Protein AF-Q4PNR1-F1 (afdb_monomer)

Secondary structure (DSSP, 8-state):
------HHHHHHHHHHHHHHHHHHHHHHHHS-SS-----TT---TT-TTS--S----SHHHHHHHHHHHHHHHHHS--TT-HHHHHHHHHHHHHHHHHHHHTT--PPP---HHHHHHHHHHHTT-SS-HHHHHHH-

Mean predicted aligned error: 9.53 Å

Nearest PDB structures (foldseek):
  8avf-assembly1_C  TM=8.731E-01  e=4.144E-06  Homo sapiens
  8avf-assembly1_E  TM=8.731E-01  e=4.144E-06  Homo sapiens
  8avo-assembly1_A  TM=8.826E-01  e=7.778E-06  Homo sapiens
  8dh9-assembly1_D  TM=7.734E-01  e=2.723E-06  Mus musculus
  8x81-assembly1_E  TM=8.753E-01  e=2.108E-05  Homo sapiens

Sequence (136 aa):
IPTFHCRPIMVDQLRMDAKNLTRTIMARLQEHPSQFLLPMNLKVSGLDFIPGEQSLESLDSVDETLEIFHAILSSLHMDNMEQILSDIENLRRLLHALSSLLGCNAQKSVHPDTLGNLTEEYAKSPFTTEKVALDR

Organism: Ambystoma tigrinum (NCBI:txid8305)

Solvent-accessible surface area (backbone atoms only — not comparable to full-atom values): 8540 Å² total; per-residue (Å²): 134,88,81,80,83,59,62,68,63,54,53,56,48,49,54,49,50,42,54,51,50,52,52,51,46,53,50,52,62,70,68,32,87,74,73,73,85,68,68,97,80,67,86,65,83,69,50,81,86,53,72,64,98,62,90,69,88,44,73,57,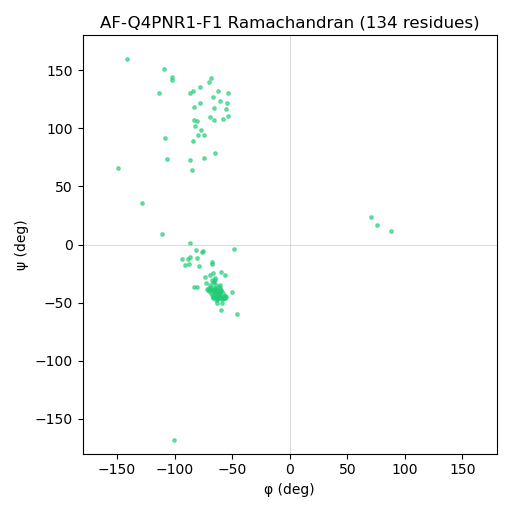57,46,42,51,49,52,49,52,50,45,55,52,61,71,70,47,97,57,88,83,46,65,63,53,47,52,50,52,54,51,43,43,53,42,50,53,53,50,31,52,76,72,71,43,82,67,71,74,85,82,57,72,71,65,62,68,49,47,67,63,47,58,78,71,33,96,60,64,61,66,57,53,65,75,72,87

pLDDT: mean 76.48, std 14.63, range [43.16, 96.88]

Radius of gyration: 17.01 Å; Cα contacts (8 Å, |Δi|>4): 88; chains: 1; bounding box: 35×32×58 Å

InterPro domains:
  IPR000065 Leptin [PF02024] (12-136)
  IPR000065 Leptin [PIRSF001837] (6-136)
  IPR000065 Leptin [PR00495] (16-34)
  IPR000065 Leptin [PR00495] (43-63)
  IPR000065 Leptin [PR00495] (66-84)
  IPR000065 Leptin [PR00495] (87-107)
  IPR000065 Leptin [PR00495] (116-136)
  IPR000065 Leptin [PTHR11724] (4-136)
  IPR009079 Four-helical cytokine-like, core [G3DSA:1.20.1250.10] (9-136)
  IPR009079 Four-helical cytokine-like, core [SSF47266] (12-136)

Structure (mmCIF, N/CA/C/O backbone):
data_AF-Q4PNR1-F1
#
_entry.id   AF-Q4PNR1-F1
#
loop_
_atom_site.group_PDB
_atom_site.id
_atom_site.type_symbol
_atom_site.label_atom_id
_atom_site.label_alt_id
_atom_site.label_comp_id
_atom_site.label_asym_id
_atom_site.label_entity_id
_atom_site.label_seq_id
_atom_site.pdbx_PDB_ins_code
_atom_site.Cartn_x
_atom_site.Cartn_y
_atom_site.Cartn_z
_atom_site.occupancy
_atom_site.B_iso_or_equiv
_atom_site.auth_seq_id
_atom_site.auth_comp_id
_atom_site.auth_asym_id
_atom_site.auth_atom_id
_atom_site.pdbx_PDB_model_num
ATOM 1 N N . ILE A 1 1 ? 18.811 -3.775 -36.343 1.00 43.16 1 ILE A N 1
ATOM 2 C CA . ILE A 1 1 ? 17.683 -3.393 -35.459 1.00 43.16 1 ILE A CA 1
ATOM 3 C C . ILE A 1 1 ? 18.301 -2.830 -34.183 1.00 43.16 1 ILE A C 1
ATOM 5 O O . ILE A 1 1 ? 19.022 -3.587 -33.543 1.00 43.16 1 ILE A O 1
ATOM 9 N N . PRO A 1 2 ? 18.145 -1.539 -33.839 1.00 48.78 2 PRO A N 1
ATOM 10 C CA . PRO A 1 2 ? 18.716 -1.008 -32.609 1.00 48.78 2 PRO A CA 1
ATOM 11 C C . PRO A 1 2 ? 17.782 -1.317 -31.436 1.00 48.78 2 PRO A C 1
ATOM 13 O O . PRO A 1 2 ? 16.638 -0.871 -31.401 1.00 48.78 2 PRO A O 1
ATOM 16 N N . THR A 1 3 ? 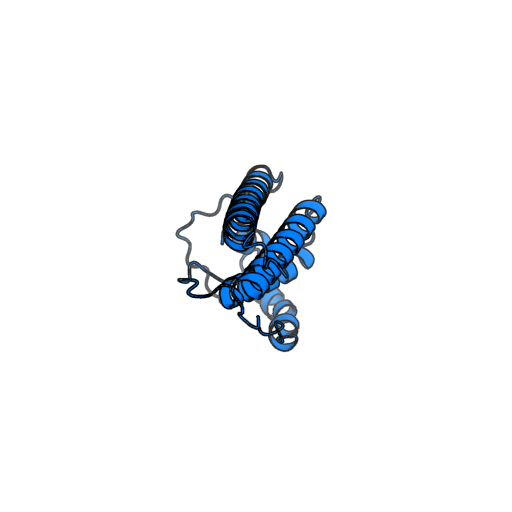18.270 -2.088 -30.470 1.00 52.59 3 THR A N 1
ATOM 17 C CA . THR A 1 3 ? 17.620 -2.291 -29.173 1.00 52.59 3 THR A CA 1
ATOM 18 C C . THR A 1 3 ? 17.869 -1.060 -28.304 1.00 52.59 3 THR A C 1
ATOM 20 O O . THR A 1 3 ? 18.942 -0.925 -27.716 1.00 52.59 3 THR A O 1
ATOM 23 N N . PHE A 1 4 ? 16.908 -0.140 -28.226 1.00 49.22 4 PHE A N 1
ATOM 24 C CA . PHE A 1 4 ? 16.978 0.993 -27.300 1.00 49.22 4 PHE A CA 1
ATOM 25 C C . PHE A 1 4 ? 16.920 0.492 -25.850 1.00 49.22 4 PHE A C 1
ATOM 27 O O . PHE A 1 4 ? 15.947 -0.126 -25.421 1.00 49.22 4 PHE A O 1
ATOM 34 N N . HIS A 1 5 ? 17.986 0.739 -25.091 1.00 55.03 5 HIS A N 1
ATOM 35 C CA . HIS A 1 5 ? 18.097 0.379 -23.679 1.00 55.03 5 HIS A CA 1
ATOM 36 C C . HIS A 1 5 ? 17.505 1.504 -22.808 1.00 55.03 5 HIS A C 1
ATOM 38 O O . HIS A 1 5 ? 18.234 2.246 -22.162 1.00 55.03 5 HIS A O 1
ATOM 44 N N . CYS A 1 6 ? 16.175 1.650 -22.786 1.00 57.31 6 CYS A N 1
ATOM 45 C CA . CYS A 1 6 ? 15.480 2.616 -21.911 1.00 57.31 6 CYS A CA 1
ATOM 46 C C . CYS A 1 6 ? 15.159 2.070 -20.505 1.00 57.31 6 CYS A C 1
ATOM 48 O O . CYS A 1 6 ? 14.567 2.772 -19.689 1.00 57.31 6 CYS A O 1
ATOM 50 N N . ARG A 1 7 ? 15.547 0.824 -20.199 1.00 61.12 7 ARG A N 1
ATOM 51 C CA . ARG A 1 7 ? 15.191 0.149 -18.939 1.00 61.12 7 ARG A CA 1
ATOM 52 C C . ARG A 1 7 ? 15.634 0.876 -17.656 1.00 61.12 7 ARG A C 1
ATOM 54 O O . ARG A 1 7 ? 14.814 0.924 -16.745 1.00 61.12 7 ARG A O 1
ATOM 61 N N . PRO A 1 8 ? 16.847 1.461 -17.550 1.00 62.09 8 PRO A N 1
ATOM 62 C CA . PRO A 1 8 ? 17.288 2.081 -16.295 1.00 62.09 8 PRO A CA 1
ATOM 63 C C . PRO A 1 8 ? 16.406 3.267 -15.882 1.00 62.09 8 PRO A C 1
ATOM 65 O O . PRO A 1 8 ? 15.969 3.348 -14.740 1.00 62.09 8 PRO A O 1
ATOM 68 N N . ILE A 1 9 ? 16.056 4.123 -16.849 1.00 72.31 9 ILE A N 1
ATOM 69 C CA . ILE A 1 9 ? 15.249 5.329 -16.620 1.00 72.31 9 ILE A CA 1
ATOM 70 C C . ILE A 1 9 ? 13.831 4.959 -16.159 1.00 72.31 9 ILE A C 1
ATOM 72 O O . ILE A 1 9 ? 13.300 5.579 -15.243 1.00 72.31 9 ILE A O 1
ATOM 76 N N . MET A 1 10 ? 13.225 3.924 -16.752 1.00 83.50 10 MET A N 1
ATOM 77 C CA . MET A 1 10 ? 11.880 3.478 -16.362 1.00 83.50 10 MET A CA 1
ATOM 78 C C . MET A 1 10 ? 11.845 2.857 -14.959 1.00 83.50 10 MET A C 1
ATOM 80 O O . MET A 1 10 ? 10.897 3.090 -14.215 1.00 83.50 10 MET A O 1
ATOM 84 N N . VAL A 1 11 ? 12.876 2.093 -14.581 1.00 86.69 11 VAL A N 1
ATOM 85 C CA . VAL A 1 11 ? 12.977 1.487 -13.241 1.00 86.69 11 VAL A CA 1
ATOM 86 C C . VAL A 1 11 ? 13.129 2.560 -12.165 1.00 86.69 11 VAL A C 1
ATOM 88 O O . VAL A 1 11 ? 12.447 2.502 -11.142 1.00 86.69 11 VAL A O 1
ATOM 91 N N . ASP A 1 12 ? 13.985 3.558 -12.393 1.00 89.69 12 ASP A N 1
ATOM 92 C CA . ASP A 1 12 ? 14.184 4.640 -11.427 1.00 89.69 12 ASP A CA 1
ATOM 93 C C . ASP A 1 12 ? 12.940 5.524 -11.281 1.00 89.69 12 ASP A C 1
ATOM 95 O O . ASP A 1 12 ? 12.600 5.912 -10.160 1.00 89.69 12 ASP A O 1
ATOM 99 N N . GLN A 1 13 ? 12.218 5.773 -12.379 1.00 91.81 13 GLN A N 1
A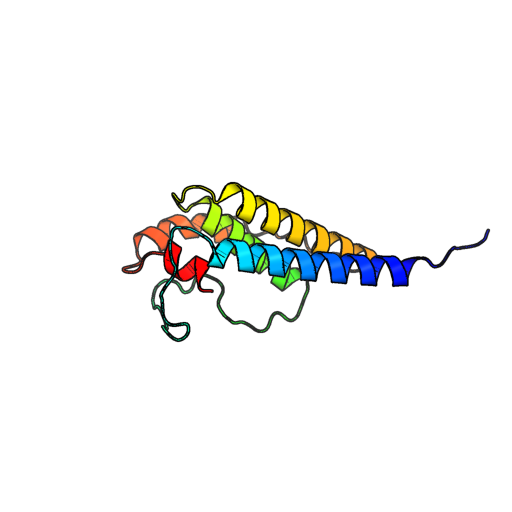TOM 100 C CA . GLN A 1 13 ? 10.953 6.503 -12.346 1.00 91.81 13 GLN A CA 1
ATOM 101 C C . GLN A 1 13 ? 9.893 5.759 -11.527 1.00 91.81 13 GLN A C 1
ATOM 103 O O . GLN A 1 13 ? 9.343 6.332 -10.593 1.00 91.81 13 GLN A O 1
ATOM 108 N N . LEU A 1 14 ? 9.665 4.468 -11.793 1.00 91.44 14 LEU A N 1
ATOM 109 C CA . LEU A 1 14 ? 8.687 3.678 -11.034 1.00 91.44 14 LEU A CA 1
ATOM 110 C C . LEU A 1 14 ? 9.044 3.581 -9.549 1.00 91.44 14 LEU A C 1
ATOM 112 O O . LEU A 1 14 ? 8.165 3.633 -8.693 1.00 91.44 14 LEU A O 1
ATOM 116 N N . ARG A 1 15 ? 10.339 3.494 -9.223 1.00 91.31 15 ARG A N 1
ATOM 117 C CA . ARG A 1 15 ? 10.808 3.544 -7.833 1.00 91.31 15 ARG A CA 1
ATOM 118 C C . ARG A 1 15 ? 10.501 4.897 -7.185 1.00 91.31 15 ARG A C 1
ATOM 120 O O . ARG A 1 15 ? 10.159 4.936 -6.004 1.00 91.31 15 ARG A O 1
ATOM 127 N N . MET A 1 16 ? 10.661 5.999 -7.917 1.00 94.62 16 MET A N 1
ATOM 128 C CA . MET A 1 16 ? 10.321 7.336 -7.426 1.00 94.62 16 MET A CA 1
ATOM 129 C C . MET A 1 16 ? 8.814 7.482 -7.212 1.00 94.62 16 MET A C 1
ATOM 131 O O . MET A 1 16 ? 8.396 7.955 -6.157 1.00 94.62 16 MET A O 1
ATOM 135 N N . ASP A 1 17 ? 8.013 7.022 -8.170 1.00 94.75 17 ASP A N 1
ATOM 136 C CA . ASP A 1 17 ? 6.554 7.079 -8.108 1.00 94.75 17 ASP A CA 1
ATOM 137 C C . ASP A 1 17 ? 6.022 6.258 -6.932 1.00 94.75 17 ASP A C 1
ATOM 139 O O . ASP A 1 17 ? 5.221 6.767 -6.151 1.00 94.75 17 ASP A O 1
ATOM 143 N N . ALA A 1 18 ? 6.550 5.045 -6.720 1.00 94.44 18 ALA A N 1
ATOM 144 C CA . ALA A 1 18 ? 6.206 4.221 -5.564 1.00 94.44 18 ALA A CA 1
ATOM 145 C C . ALA A 1 18 ? 6.534 4.941 -4.247 1.00 94.44 18 ALA A C 1
ATOM 147 O O . ALA A 1 18 ? 5.679 5.045 -3.373 1.00 94.44 18 ALA A O 1
ATOM 148 N N . LYS A 1 19 ? 7.735 5.529 -4.125 1.00 95.31 19 LYS A N 1
ATOM 149 C CA . LYS A 1 19 ? 8.126 6.308 -2.936 1.00 95.31 19 LYS A CA 1
ATOM 150 C C . LYS A 1 19 ? 7.219 7.513 -2.698 1.00 95.31 19 LYS A C 1
ATOM 152 O O . LYS A 1 19 ? 6.913 7.829 -1.551 1.00 95.31 19 LYS A O 1
ATOM 157 N N . ASN A 1 20 ? 6.841 8.226 -3.755 1.00 96.88 20 ASN A N 1
ATOM 158 C CA . ASN A 1 20 ? 5.965 9.387 -3.646 1.00 96.88 20 ASN A CA 1
ATOM 159 C C . ASN A 1 20 ? 4.562 8.969 -3.215 1.00 96.88 20 ASN A C 1
ATOM 161 O O . ASN A 1 20 ? 4.019 9.569 -2.292 1.00 96.88 20 ASN A O 1
ATOM 165 N N . LEU A 1 21 ? 4.030 7.897 -3.800 1.00 96.69 21 LEU A N 1
ATOM 166 C CA . LEU A 1 21 ? 2.726 7.363 -3.441 1.00 96.69 21 LEU A CA 1
ATOM 167 C C . LEU A 1 21 ? 2.695 6.855 -1.995 1.00 96.69 21 LEU A C 1
ATOM 169 O O . LEU A 1 21 ? 1.765 7.187 -1.269 1.00 96.69 21 LEU A O 1
ATOM 173 N N . THR A 1 22 ? 3.739 6.163 -1.523 1.00 93.75 22 THR A N 1
ATOM 174 C CA . THR A 1 22 ? 3.857 5.785 -0.104 1.00 93.75 22 THR A CA 1
ATOM 175 C C . THR A 1 22 ? 3.786 7.006 0.815 1.00 93.75 22 THR A C 1
ATOM 177 O O . THR A 1 22 ? 3.056 6.985 1.802 1.00 93.75 22 THR A O 1
ATOM 180 N N . ARG A 1 23 ? 4.483 8.105 0.485 1.00 94.50 23 ARG A N 1
ATOM 181 C CA . ARG A 1 23 ? 4.400 9.347 1.277 1.00 94.50 23 ARG A CA 1
ATOM 182 C C . ARG A 1 23 ? 3.003 9.958 1.253 1.00 94.50 23 ARG A C 1
ATOM 184 O O . ARG A 1 23 ? 2.557 10.458 2.279 1.00 94.50 23 ARG A O 1
ATOM 191 N N . THR A 1 24 ? 2.321 9.920 0.110 1.00 94.56 24 THR A N 1
ATOM 192 C CA . THR A 1 24 ? 0.936 10.390 -0.007 1.00 94.56 24 THR A CA 1
ATOM 193 C C . THR A 1 24 ? -0.007 9.567 0.865 1.00 94.56 24 THR A C 1
ATOM 195 O O . THR A 1 24 ? -0.801 10.155 1.592 1.00 94.56 24 THR A O 1
ATOM 198 N N . ILE A 1 25 ? 0.115 8.236 0.854 1.00 91.69 25 ILE A N 1
ATOM 199 C CA . ILE A 1 25 ? -0.672 7.345 1.721 1.00 91.69 25 ILE A CA 1
ATOM 200 C C . ILE A 1 25 ? -0.419 7.694 3.191 1.00 91.69 25 ILE A C 1
ATOM 202 O O . ILE A 1 25 ? -1.372 7.951 3.921 1.00 91.69 25 ILE A O 1
ATOM 206 N N . MET A 1 26 ? 0.848 7.792 3.611 1.00 88.56 26 MET A N 1
ATOM 207 C CA . MET A 1 26 ? 1.197 8.169 4.986 1.00 88.56 26 MET A CA 1
ATOM 208 C C . MET A 1 26 ? 0.599 9.521 5.391 1.00 88.56 26 MET A C 1
ATOM 210 O O . MET A 1 26 ? 0.019 9.631 6.466 1.00 88.56 26 MET A O 1
ATOM 214 N N . ALA A 1 27 ? 0.706 10.538 4.532 1.00 90.25 27 ALA A N 1
ATOM 215 C CA . ALA A 1 27 ? 0.146 11.857 4.811 1.00 90.25 27 ALA A CA 1
ATOM 216 C C . ALA A 1 27 ? -1.381 11.797 4.977 1.00 90.25 27 ALA A C 1
ATOM 218 O O . ALA A 1 27 ? -1.908 12.342 5.940 1.00 90.25 27 ALA A O 1
ATOM 219 N N . ARG A 1 28 ? -2.092 11.070 4.104 1.00 88.56 28 ARG A N 1
ATOM 220 C CA . ARG A 1 28 ? -3.551 10.902 4.221 1.00 88.56 28 ARG A CA 1
ATOM 221 C C . ARG A 1 28 ? -3.961 10.151 5.483 1.00 88.56 28 ARG A C 1
ATOM 223 O O . ARG A 1 28 ? -4.965 10.512 6.081 1.00 88.56 28 ARG A O 1
ATOM 230 N N . LEU A 1 29 ? -3.201 9.133 5.886 1.00 85.56 29 LEU A N 1
ATOM 231 C CA . LEU A 1 29 ? -3.439 8.396 7.130 1.00 85.56 29 LEU A CA 1
ATOM 232 C C . LEU A 1 29 ? -3.263 9.301 8.357 1.00 85.56 29 LEU A C 1
ATOM 234 O O . LEU A 1 29 ? -4.079 9.263 9.273 1.00 85.56 29 LEU A O 1
ATOM 238 N N . GLN A 1 30 ? -2.238 10.155 8.351 1.00 83.88 30 GLN A N 1
ATOM 239 C CA . GLN A 1 30 ? -1.968 11.117 9.425 1.00 83.88 30 GLN A CA 1
ATOM 240 C C . GLN A 1 30 ? -2.998 12.252 9.489 1.00 83.88 30 GLN A C 1
ATOM 242 O O . GLN A 1 30 ? -3.353 12.706 10.575 1.00 83.88 30 GLN A O 1
ATOM 247 N N . GLU A 1 31 ? -3.468 12.719 8.334 1.00 84.50 31 GLU A N 1
ATOM 248 C CA . GLU A 1 31 ? -4.492 13.762 8.210 1.00 84.50 31 GLU A CA 1
ATOM 249 C C . GLU A 1 31 ? -5.919 13.214 8.371 1.00 84.50 31 GLU A C 1
ATOM 251 O O . GLU A 1 31 ? -6.877 13.992 8.390 1.00 84.50 31 GLU A O 1
ATOM 256 N N . HIS A 1 32 ? -6.081 11.891 8.494 1.00 81.31 32 HIS A N 1
ATOM 257 C CA . HIS A 1 32 ? -7.391 11.267 8.592 1.00 81.31 32 HIS A CA 1
ATOM 258 C C . HIS A 1 32 ? -8.123 11.752 9.858 1.00 81.31 32 HIS A C 1
ATOM 260 O O . HIS A 1 32 ? -7.550 11.740 10.953 1.00 81.31 32 HIS A O 1
ATOM 266 N N . PRO A 1 33 ? -9.403 12.164 9.754 1.00 68.19 33 PRO A N 1
ATOM 267 C CA . PRO A 1 33 ? -10.154 12.750 10.869 1.00 68.19 33 PRO A CA 1
ATOM 268 C C . PRO A 1 33 ? -10.289 11.815 12.083 1.00 68.19 33 PRO A C 1
ATOM 270 O O . PRO A 1 33 ? -10.437 12.281 13.216 1.00 68.19 33 PRO A O 1
ATOM 273 N N . SER A 1 34 ? -10.178 10.504 11.871 1.00 65.56 34 SER A N 1
ATOM 274 C CA . SER A 1 34 ? -10.031 9.494 12.922 1.00 65.56 34 SER A CA 1
ATOM 275 C C . SER A 1 34 ? -8.607 9.530 13.500 1.00 65.56 34 SER A C 1
ATOM 277 O O . SER A 1 34 ? -7.796 8.674 13.186 1.00 65.56 34 SER A O 1
ATOM 279 N N . GLN A 1 35 ? -8.256 10.525 14.320 1.00 56.75 35 GLN A N 1
ATOM 280 C CA . GLN A 1 35 ? -6.897 10.643 14.877 1.00 56.75 35 GLN A CA 1
ATOM 281 C C . GLN A 1 35 ? -6.439 9.345 15.587 1.00 56.75 35 GLN A C 1
ATOM 283 O O . GLN A 1 35 ? -6.943 8.988 16.660 1.00 56.75 35 GLN A O 1
ATOM 288 N N . PHE A 1 36 ? -5.461 8.647 14.999 1.00 61.81 36 PHE A N 1
ATOM 289 C CA . PHE A 1 36 ? -4.857 7.420 15.530 1.00 61.81 36 PHE A CA 1
ATOM 290 C C . PHE A 1 36 ? -3.754 7.769 16.524 1.00 61.81 36 PHE A C 1
ATOM 292 O O . PHE A 1 36 ? -2.593 7.943 16.175 1.00 61.81 36 PHE A O 1
ATOM 299 N N . LEU A 1 37 ? -4.126 7.913 17.792 1.00 51.25 37 LEU A N 1
ATOM 300 C CA . LEU A 1 37 ? -3.172 8.058 18.889 1.00 51.25 37 LEU A CA 1
ATOM 301 C C . LEU A 1 37 ? -3.139 6.758 19.692 1.00 51.25 37 LEU A C 1
ATOM 3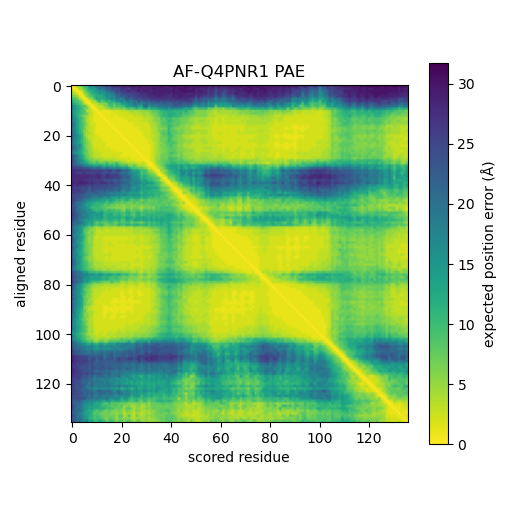03 O O . LEU A 1 37 ? -3.680 6.683 20.796 1.00 51.25 37 LEU A O 1
ATOM 307 N N . LEU A 1 38 ? -2.529 5.716 19.129 1.00 50.69 38 LEU A N 1
ATOM 308 C CA . LEU A 1 38 ? -1.955 4.646 19.937 1.00 50.69 38 LEU A CA 1
ATOM 309 C C . LEU A 1 38 ? -0.438 4.866 19.992 1.00 50.69 38 LEU A C 1
ATOM 311 O O . LEU A 1 38 ? 0.156 5.342 19.031 1.00 50.69 38 LEU A O 1
ATOM 315 N N . PRO A 1 39 ? 0.215 4.615 21.134 1.00 52.06 39 PRO A N 1
ATOM 316 C CA . PRO A 1 39 ? 1.665 4.654 21.171 1.00 52.06 39 PRO A CA 1
ATOM 317 C C . PRO A 1 39 ? 2.214 3.503 20.313 1.00 52.06 39 PRO A C 1
ATOM 319 O O . PRO A 1 39 ? 1.895 2.353 20.609 1.00 52.06 39 PRO A O 1
ATOM 322 N N . MET A 1 40 ? 3.107 3.813 19.359 1.00 50.56 40 MET A N 1
ATOM 323 C CA . MET A 1 40 ? 3.833 2.889 18.447 1.00 50.56 40 MET A CA 1
ATOM 324 C C . MET A 1 40 ? 4.510 1.668 19.117 1.00 50.56 40 MET A C 1
ATOM 326 O O . MET A 1 40 ? 5.087 0.821 18.451 1.00 50.56 40 MET A O 1
ATOM 330 N N . ASN A 1 41 ? 4.479 1.559 20.449 1.00 51.66 41 ASN A N 1
ATOM 331 C CA . ASN A 1 41 ? 5.103 0.487 21.227 1.00 51.66 41 ASN A CA 1
ATOM 332 C C . ASN A 1 41 ? 4.084 -0.455 21.898 1.00 51.66 41 ASN A C 1
ATOM 334 O O . ASN A 1 41 ? 4.459 -1.257 22.758 1.00 51.66 41 ASN A O 1
ATOM 338 N N . LEU A 1 42 ? 2.787 -0.344 21.585 1.00 52.59 42 LEU A N 1
ATOM 339 C CA . LEU A 1 42 ? 1.769 -1.185 22.208 1.00 52.59 42 LEU A CA 1
ATOM 340 C C . LEU A 1 42 ? 1.726 -2.560 21.528 1.00 52.59 42 LEU A C 1
ATOM 342 O O . LEU A 1 42 ? 1.207 -2.729 20.427 1.00 52.59 42 LEU A O 1
ATOM 346 N N . LYS A 1 43 ? 2.245 -3.581 22.212 1.00 58.44 43 LYS A N 1
ATOM 347 C CA . LYS A 1 43 ? 2.102 -4.969 21.766 1.00 58.44 43 LYS A CA 1
ATOM 348 C C . LYS A 1 43 ? 0.667 -5.429 22.040 1.00 58.44 43 LYS A C 1
ATOM 350 O O . LYS A 1 43 ? 0.335 -5.820 23.157 1.00 58.44 43 LYS A O 1
ATOM 355 N N . VAL A 1 44 ? -0.197 -5.308 21.035 1.00 61.91 44 VAL A N 1
ATOM 356 C CA . VAL A 1 44 ? -1.607 -5.706 21.126 1.00 61.91 44 VAL A CA 1
ATOM 357 C C . VAL A 1 44 ? -1.744 -7.206 20.869 1.00 61.91 44 VAL A C 1
ATOM 359 O O . VAL A 1 44 ? -1.606 -7.653 19.732 1.00 61.91 44 VAL A O 1
ATOM 362 N N . SER A 1 45 ? -2.014 -7.975 21.925 1.00 60.66 45 SER A N 1
ATOM 363 C CA . SER A 1 45 ? -2.346 -9.402 21.825 1.00 60.66 45 SER A CA 1
ATOM 364 C C . SER A 1 45 ? -3.734 -9.598 21.202 1.00 60.66 45 SER A C 1
ATOM 366 O O . SER A 1 45 ? -4.664 -8.870 21.553 1.00 60.66 45 SER A O 1
ATOM 368 N N . GLY A 1 46 ? -3.897 -10.593 20.320 1.00 65.06 46 GLY A N 1
ATOM 369 C CA . GLY A 1 46 ? -5.185 -10.893 19.674 1.00 65.06 46 GLY A CA 1
ATOM 370 C C . GLY A 1 46 ? -5.449 -10.116 18.379 1.00 65.06 46 GLY A C 1
ATOM 371 O O . GLY A 1 46 ? -6.570 -10.118 17.883 1.00 65.06 46 GLY A O 1
ATOM 372 N N . LEU A 1 47 ? -4.429 -9.440 17.840 1.00 72.88 47 LEU A N 1
ATOM 373 C CA . LEU A 1 47 ? -4.408 -8.861 16.487 1.00 72.88 47 LEU A CA 1
ATOM 374 C C . LEU A 1 47 ? -3.142 -9.312 15.738 1.00 72.88 47 LEU A C 1
ATOM 376 O O . LEU A 1 47 ? -2.522 -8.550 14.994 1.00 72.88 47 LEU A O 1
ATOM 380 N N . ASP A 1 48 ? -2.721 -10.554 15.978 1.00 73.88 48 ASP A N 1
ATOM 381 C CA . ASP A 1 48 ? -1.509 -11.149 15.400 1.00 73.88 48 ASP A CA 1
ATOM 382 C C . ASP A 1 48 ? -1.622 -11.364 13.879 1.00 73.88 48 ASP A C 1
ATOM 384 O O . ASP A 1 48 ? -0.617 -11.541 13.199 1.00 73.88 48 ASP A O 1
ATOM 388 N N . PHE A 1 49 ? -2.842 -11.291 13.337 1.00 73.50 49 PHE A N 1
ATOM 389 C CA . PHE A 1 49 ? -3.116 -11.343 11.902 1.00 73.50 49 PHE A CA 1
ATOM 390 C C . PHE A 1 49 ? -2.841 -10.014 11.173 1.00 73.50 49 PHE A C 1
ATOM 392 O O . PHE A 1 49 ? -2.731 -10.019 9.949 1.00 73.50 49 PHE A O 1
ATOM 399 N N . ILE A 1 50 ? -2.767 -8.874 11.881 1.00 74.94 50 ILE A N 1
ATOM 400 C CA . ILE A 1 50 ? -2.413 -7.587 11.262 1.00 74.94 50 ILE A CA 1
ATOM 401 C C . ILE A 1 50 ? -0.892 -7.587 11.060 1.00 74.94 50 ILE A C 1
ATOM 403 O O . ILE A 1 50 ? -0.177 -7.709 12.060 1.00 74.94 50 ILE A O 1
ATOM 407 N N . PRO A 1 51 ? -0.373 -7.432 9.830 1.00 77.00 51 PRO A N 1
ATOM 408 C CA . PRO A 1 51 ? 1.067 -7.385 9.594 1.00 77.00 51 PRO A CA 1
ATOM 409 C C . PRO A 1 51 ? 1.724 -6.317 10.478 1.00 77.00 51 PRO A C 1
ATOM 411 O O . PRO A 1 51 ? 1.212 -5.208 10.586 1.00 77.00 51 PRO A O 1
ATOM 414 N N . GLY A 1 52 ? 2.803 -6.672 11.177 1.00 73.62 52 GLY A N 1
ATOM 415 C CA . GLY A 1 52 ? 3.575 -5.741 12.012 1.00 73.62 52 GLY A CA 1
ATOM 416 C C . GLY A 1 52 ? 4.844 -5.248 11.319 1.00 73.62 52 GLY A C 1
ATOM 417 O O . GLY A 1 52 ? 5.057 -5.518 10.138 1.00 73.62 52 GLY A O 1
ATOM 418 N N . GLU A 1 53 ? 5.728 -4.593 12.079 1.00 72.06 53 GLU A N 1
ATOM 419 C CA . GLU A 1 53 ? 7.084 -4.223 11.645 1.00 72.06 53 GLU A CA 1
ATOM 420 C C . GLU A 1 53 ? 7.940 -5.479 11.391 1.00 72.06 53 GLU A C 1
ATOM 422 O O . GLU A 1 53 ? 8.744 -5.911 12.218 1.00 72.06 53 GLU A O 1
ATOM 427 N N . GLN A 1 54 ? 7.738 -6.116 10.243 1.00 69.75 54 GLN A N 1
ATOM 428 C CA . GLN A 1 54 ? 8.556 -7.220 9.760 1.00 69.75 54 GLN A CA 1
ATOM 429 C C . GLN A 1 54 ? 9.523 -6.719 8.689 1.00 69.75 54 GLN A C 1
ATOM 431 O O . GLN A 1 54 ? 9.194 -5.840 7.893 1.00 69.75 54 GLN A O 1
ATOM 436 N N . SER A 1 55 ? 10.735 -7.279 8.658 1.00 72.12 55 SER A N 1
ATOM 437 C CA . SER A 1 55 ? 11.679 -7.003 7.573 1.00 72.12 55 SER A CA 1
ATOM 438 C C . SER A 1 55 ? 11.103 -7.564 6.273 1.00 72.12 55 SER A C 1
ATOM 440 O O . SER A 1 55 ? 11.050 -8.777 6.083 1.00 72.12 55 SER A O 1
ATOM 442 N N . LEU A 1 56 ? 10.635 -6.683 5.390 1.00 81.06 56 LEU A N 1
ATOM 443 C CA . LEU A 1 56 ? 10.119 -7.063 4.079 1.00 81.06 56 LEU A CA 1
ATOM 444 C C . LEU A 1 56 ? 11.297 -7.246 3.116 1.00 81.06 56 LEU A C 1
ATOM 446 O O . LEU A 1 56 ? 11.891 -6.279 2.641 1.00 81.06 56 LEU A O 1
ATOM 450 N N . GLU A 1 57 ? 11.667 -8.501 2.866 1.00 82.06 57 GLU A N 1
ATOM 451 C CA . GLU A 1 57 ? 12.861 -8.851 2.082 1.00 82.06 57 GLU A CA 1
ATOM 452 C C . GLU A 1 57 ? 12.624 -8.908 0.560 1.00 82.06 57 GLU A C 1
ATOM 454 O O . GLU A 1 57 ? 13.587 -8.973 -0.208 1.00 82.06 57 GLU A O 1
ATOM 459 N N . SER A 1 58 ? 11.368 -8.871 0.094 1.00 86.75 58 SER A N 1
ATOM 460 C CA . SER A 1 58 ? 11.018 -8.982 -1.328 1.00 86.75 58 SER A CA 1
ATOM 461 C C . SER A 1 58 ? 9.869 -8.051 -1.728 1.00 86.75 58 SER A C 1
ATOM 463 O O . SER A 1 58 ? 9.088 -7.603 -0.897 1.00 86.75 58 SER A O 1
ATOM 465 N N . LEU A 1 59 ? 9.749 -7.749 -3.028 1.00 86.81 59 LEU A N 1
ATOM 466 C CA . LEU A 1 59 ? 8.605 -6.981 -3.543 1.00 86.81 59 LEU A CA 1
ATOM 467 C C . LEU A 1 59 ? 7.286 -7.751 -3.389 1.00 86.81 59 LEU A C 1
ATOM 469 O O . LEU A 1 59 ? 6.251 -7.126 -3.186 1.00 86.81 59 LEU A O 1
ATOM 473 N N . ASP A 1 60 ? 7.341 -9.083 -3.446 1.00 86.31 60 ASP A N 1
ATOM 474 C CA . ASP A 1 60 ? 6.172 -9.943 -3.259 1.00 86.31 60 ASP A CA 1
ATOM 475 C C . ASP A 1 60 ? 5.682 -9.890 -1.804 1.00 86.31 60 ASP A C 1
ATOM 477 O O . ASP A 1 60 ? 4.490 -9.716 -1.579 1.00 86.31 60 ASP A O 1
ATOM 481 N N . SER A 1 61 ? 6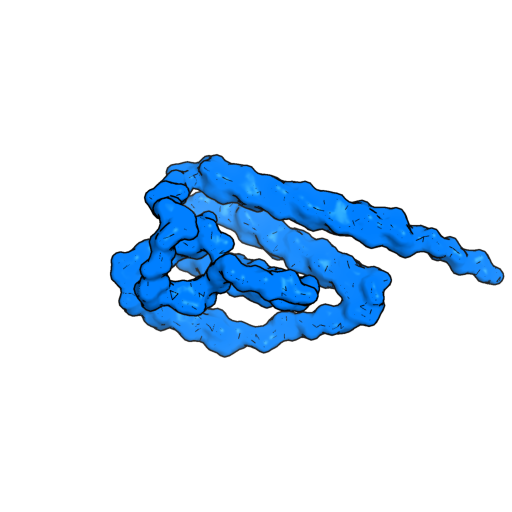.580 -9.911 -0.807 1.00 86.31 61 SER A N 1
ATOM 482 C CA . SER A 1 61 ? 6.165 -9.789 0.600 1.00 86.31 61 SER A CA 1
ATOM 483 C C . SER A 1 61 ? 5.595 -8.407 0.926 1.00 86.31 61 SER A C 1
ATOM 485 O O . SER A 1 61 ? 4.699 -8.282 1.766 1.00 86.31 61 SER A O 1
ATOM 487 N N . VAL A 1 62 ? 6.069 -7.361 0.238 1.00 89.56 62 VAL A N 1
ATOM 488 C CA . VAL A 1 62 ? 5.458 -6.027 0.302 1.00 89.56 62 VAL A CA 1
ATOM 489 C C . VAL A 1 62 ? 4.059 -6.046 -0.321 1.00 89.56 62 VAL A C 1
ATOM 491 O O . VAL A 1 62 ? 3.135 -5.520 0.294 1.00 89.56 62 VAL A O 1
ATOM 494 N N . ASP A 1 63 ? 3.875 -6.650 -1.500 1.00 89.94 63 ASP A N 1
ATOM 495 C CA . ASP A 1 63 ? 2.560 -6.736 -2.154 1.00 89.94 63 ASP A CA 1
ATOM 496 C C . ASP A 1 63 ? 1.537 -7.506 -1.307 1.00 89.94 63 ASP A C 1
ATOM 498 O O . ASP A 1 63 ? 0.422 -7.026 -1.107 1.00 89.94 63 ASP A O 1
ATOM 502 N N . GLU A 1 64 ? 1.938 -8.644 -0.738 1.00 87.00 64 GLU A N 1
ATOM 503 C CA . GLU A 1 64 ? 1.111 -9.438 0.178 1.00 87.00 64 GLU A CA 1
ATOM 504 C C . GLU A 1 64 ? 0.709 -8.632 1.417 1.00 87.00 64 GLU A C 1
ATOM 506 O O . GLU A 1 64 ? -0.453 -8.622 1.821 1.00 87.00 64 GLU A O 1
ATOM 511 N N . THR A 1 65 ? 1.658 -7.898 2.001 1.00 87.69 65 THR A N 1
ATOM 512 C CA . THR A 1 65 ? 1.385 -7.035 3.155 1.00 87.69 65 THR A CA 1
ATOM 513 C C . THR A 1 65 ? 0.378 -5.938 2.794 1.00 87.69 65 THR A C 1
ATOM 515 O O . THR A 1 65 ? -0.586 -5.716 3.528 1.00 87.69 65 THR A O 1
ATOM 518 N N . LEU A 1 66 ? 0.545 -5.287 1.637 1.00 90.88 66 LEU A N 1
ATOM 519 C CA . LEU A 1 66 ? -0.379 -4.261 1.143 1.00 90.88 66 LEU A CA 1
ATOM 520 C C . LEU A 1 66 ? -1.770 -4.825 0.842 1.00 90.88 66 LEU A C 1
ATOM 522 O O . LEU A 1 66 ? -2.764 -4.136 1.059 1.00 90.88 66 LEU A O 1
ATOM 526 N N . GLU A 1 67 ? -1.861 -6.063 0.361 1.00 89.88 67 GLU A N 1
ATOM 527 C CA . GLU A 1 67 ? -3.136 -6.747 0.158 1.00 89.88 67 GLU A CA 1
ATOM 528 C C . GLU A 1 67 ? -3.885 -6.973 1.470 1.00 89.88 67 GLU A C 1
ATOM 530 O O . GLU A 1 67 ? -5.083 -6.696 1.548 1.00 89.88 67 GLU A O 1
ATOM 535 N N . ILE A 1 68 ? -3.179 -7.430 2.506 1.00 85.75 68 ILE A N 1
ATOM 536 C CA . ILE A 1 68 ? -3.769 -7.641 3.828 1.00 85.75 68 ILE A CA 1
ATOM 537 C C . ILE A 1 68 ? -4.256 -6.307 4.401 1.00 85.75 68 ILE A C 1
ATOM 539 O O . ILE A 1 68 ? -5.398 -6.225 4.851 1.00 85.75 68 ILE A O 1
ATOM 543 N N . PHE A 1 69 ? -3.453 -5.240 4.323 1.00 86.19 69 PHE A N 1
ATOM 544 C CA . PHE A 1 69 ? -3.897 -3.908 4.745 1.00 86.19 69 PHE A CA 1
ATOM 545 C C . PHE A 1 69 ? -5.097 -3.419 3.940 1.00 86.19 69 PHE A C 1
ATOM 547 O O . PHE A 1 69 ? -6.072 -2.964 4.529 1.00 86.19 69 PHE A O 1
ATOM 554 N N . HIS A 1 70 ? -5.085 -3.565 2.614 1.00 89.56 70 HIS A N 1
ATOM 555 C CA . HIS A 1 70 ? -6.227 -3.197 1.780 1.00 89.56 70 HIS A CA 1
ATOM 556 C C . HIS A 1 70 ? -7.501 -3.929 2.224 1.00 89.56 70 HIS A C 1
ATOM 558 O O . HIS A 1 70 ? -8.555 -3.307 2.365 1.00 89.56 70 HIS A O 1
ATOM 564 N N . ALA A 1 71 ? -7.413 -5.237 2.472 1.00 84.88 71 ALA A N 1
ATOM 565 C CA . ALA A 1 71 ? -8.530 -6.047 2.944 1.00 84.88 71 ALA A CA 1
ATOM 566 C C . ALA A 1 71 ? -9.040 -5.588 4.313 1.00 84.88 71 ALA A C 1
ATOM 568 O O . ALA A 1 71 ? -10.249 -5.430 4.492 1.00 84.88 71 ALA A O 1
ATOM 569 N N . ILE A 1 72 ? -8.122 -5.324 5.250 1.00 82.06 72 ILE A N 1
ATOM 570 C CA . ILE A 1 72 ? -8.475 -4.821 6.574 1.00 82.06 72 ILE A CA 1
ATOM 571 C C . ILE A 1 72 ? -9.198 -3.493 6.447 1.00 82.06 72 ILE A C 1
ATOM 573 O O . ILE A 1 72 ? -10.341 -3.394 6.880 1.00 82.06 72 ILE A O 1
ATOM 577 N N . LEU A 1 73 ? -8.581 -2.512 5.794 1.00 82.81 73 LEU A N 1
ATOM 578 C CA . LEU A 1 73 ? -9.129 -1.169 5.650 1.00 82.81 73 LEU A CA 1
ATOM 579 C C . LEU A 1 73 ? -10.474 -1.160 4.914 1.00 82.81 73 LEU A C 1
ATOM 581 O O . LEU A 1 73 ? -11.361 -0.403 5.291 1.00 82.81 73 LEU A O 1
ATOM 585 N N . SER A 1 74 ? -10.664 -2.044 3.930 1.00 84.75 74 SER A N 1
ATOM 586 C CA . SER A 1 74 ? -11.941 -2.192 3.211 1.00 84.75 74 SER A CA 1
ATOM 587 C C . SER A 1 74 ? -13.071 -2.731 4.093 1.00 84.75 74 SER A C 1
ATOM 589 O O . SER A 1 74 ? -14.241 -2.523 3.787 1.00 84.75 74 SER A O 1
ATOM 591 N N . SER A 1 75 ? -12.735 -3.456 5.163 1.00 79.31 75 SER A N 1
ATOM 592 C CA . SER A 1 75 ? -13.708 -4.002 6.117 1.00 79.31 75 SER A CA 1
ATOM 593 C C . SER A 1 75 ? -14.052 -3.035 7.256 1.00 79.31 75 SER A C 1
ATOM 595 O O . SER A 1 75 ? -15.016 -3.260 7.994 1.00 79.31 75 SER A O 1
ATOM 597 N N . LEU A 1 76 ? -13.276 -1.957 7.414 1.00 76.25 76 LEU A N 1
ATOM 598 C CA . LEU A 1 76 ? -13.516 -0.949 8.437 1.00 76.25 76 LEU A CA 1
ATOM 599 C C . LEU A 1 76 ? -14.650 -0.019 7.998 1.00 76.25 76 LEU A C 1
ATOM 601 O O . LEU A 1 76 ? -14.685 0.460 6.868 1.00 76.25 76 LEU A O 1
ATOM 605 N N . HIS A 1 77 ? -15.567 0.279 8.917 1.00 70.44 77 HIS A N 1
ATOM 606 C CA . HIS A 1 77 ? -16.656 1.231 8.684 1.00 70.44 77 HIS A CA 1
ATOM 607 C C . HIS A 1 77 ? -16.168 2.657 8.958 1.00 70.44 77 HIS A C 1
ATOM 609 O O . HIS A 1 77 ? -16.603 3.304 9.909 1.00 70.44 77 HIS A O 1
ATOM 615 N N . MET A 1 78 ? -15.213 3.107 8.152 1.00 75.94 78 MET A N 1
ATOM 616 C CA . MET A 1 78 ? -14.592 4.419 8.263 1.00 75.94 78 MET A CA 1
ATOM 617 C C . MET A 1 78 ? -14.940 5.286 7.062 1.00 75.94 78 MET A C 1
ATOM 619 O O . MET A 1 78 ? -14.758 4.874 5.916 1.00 75.94 78 MET A O 1
ATOM 623 N N . ASP A 1 79 ? -15.382 6.509 7.331 1.00 77.50 79 ASP A N 1
ATOM 624 C CA . ASP A 1 7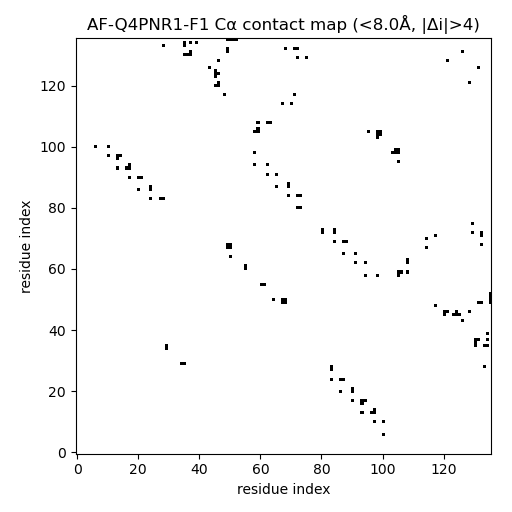9 ? -15.643 7.483 6.277 1.00 77.50 79 ASP A CA 1
ATOM 625 C C . ASP A 1 79 ? -14.333 7.931 5.616 1.00 77.50 79 ASP A C 1
ATOM 627 O O . ASP A 1 79 ? -13.342 8.168 6.304 1.00 77.50 79 ASP A O 1
ATOM 631 N N . ASN A 1 80 ? -14.367 8.160 4.299 1.00 79.56 80 ASN A N 1
ATOM 632 C CA . ASN A 1 80 ? -13.274 8.725 3.492 1.00 79.56 80 ASN A CA 1
ATOM 633 C C . ASN A 1 80 ? -12.043 7.819 3.283 1.00 79.56 80 ASN A C 1
ATOM 635 O O . ASN A 1 80 ? -10.952 8.308 2.971 1.00 79.56 80 ASN A O 1
ATOM 639 N N . MET A 1 81 ? -12.205 6.498 3.395 1.00 85.06 81 MET A N 1
ATOM 640 C CA . MET A 1 81 ? -11.129 5.531 3.137 1.00 85.06 81 MET A CA 1
ATOM 641 C C . MET A 1 81 ? -10.909 5.218 1.652 1.00 85.06 81 MET A C 1
ATOM 643 O O . MET A 1 81 ? -9.889 4.623 1.300 1.00 85.06 81 MET A O 1
ATOM 647 N N . GLU A 1 82 ? -11.815 5.622 0.757 1.00 90.25 82 GLU A N 1
ATOM 648 C CA . GLU A 1 82 ? -11.794 5.226 -0.657 1.00 90.25 82 GLU A CA 1
ATOM 649 C C . GLU A 1 82 ? -10.501 5.651 -1.356 1.00 90.25 82 GLU A C 1
ATOM 651 O O . GLU A 1 82 ? -9.929 4.901 -2.149 1.00 90.25 82 GLU A O 1
ATOM 656 N N . GLN A 1 83 ? -10.006 6.847 -1.032 1.00 91.25 83 GLN A N 1
ATOM 657 C CA . GLN A 1 83 ? -8.776 7.359 -1.622 1.00 91.25 83 GLN A CA 1
ATOM 658 C C . GLN A 1 83 ? -7.543 6.603 -1.115 1.00 91.25 83 GLN A C 1
ATOM 660 O O . GLN A 1 83 ? -6.646 6.321 -1.902 1.00 91.25 83 GLN A O 1
ATOM 665 N N . ILE A 1 84 ? -7.504 6.246 0.173 1.00 91.00 84 ILE A N 1
ATOM 666 C CA . ILE A 1 84 ? -6.401 5.470 0.756 1.00 91.00 84 ILE A CA 1
ATOM 667 C C . ILE A 1 84 ? -6.375 4.066 0.143 1.00 91.00 84 ILE A C 1
ATOM 669 O O . ILE A 1 84 ? -5.318 3.604 -0.281 1.00 91.00 84 ILE A O 1
ATOM 673 N N . LEU A 1 85 ? -7.537 3.418 0.019 1.00 92.31 85 LEU A N 1
ATOM 674 C CA . LEU A 1 85 ? -7.669 2.113 -0.634 1.00 92.31 85 LEU A CA 1
ATOM 675 C C . LEU A 1 85 ? -7.208 2.164 -2.095 1.00 92.31 85 LEU A C 1
ATOM 677 O O . LEU A 1 85 ? -6.404 1.332 -2.521 1.00 92.31 85 LEU A O 1
ATOM 681 N N . SER A 1 86 ? -7.632 3.187 -2.844 1.00 95.31 86 SER A N 1
ATOM 682 C CA . SER A 1 86 ? -7.181 3.388 -4.223 1.00 95.31 86 SER A CA 1
ATOM 683 C C . SER A 1 86 ? -5.674 3.630 -4.316 1.00 95.31 86 SER A C 1
ATOM 685 O O . SER A 1 86 ? -5.037 3.146 -5.254 1.00 95.31 86 SER A O 1
ATOM 687 N N . ASP A 1 87 ? -5.096 4.390 -3.387 1.00 95.06 87 ASP A N 1
ATOM 688 C CA . ASP A 1 87 ? -3.665 4.680 -3.371 1.00 95.06 87 ASP A CA 1
ATOM 689 C C . ASP A 1 87 ? -2.858 3.401 -3.062 1.00 95.06 87 ASP A C 1
ATOM 691 O O . ASP A 1 87 ? -1.847 3.145 -3.720 1.00 95.06 87 ASP A O 1
ATOM 695 N N . ILE A 1 88 ? -3.337 2.546 -2.149 1.00 94.88 88 ILE A N 1
ATOM 696 C CA . ILE A 1 88 ? -2.743 1.227 -1.869 1.00 94.88 88 ILE A CA 1
ATOM 697 C C . ILE A 1 88 ? -2.796 0.328 -3.110 1.00 94.88 88 ILE A C 1
ATOM 699 O O . ILE A 1 88 ? -1.782 -0.263 -3.483 1.00 94.88 88 ILE A O 1
ATOM 703 N N . GLU A 1 89 ? -3.938 0.249 -3.799 1.00 95.44 89 GLU A N 1
ATOM 704 C CA . GLU A 1 89 ? -4.056 -0.554 -5.022 1.00 95.44 89 GLU A CA 1
ATOM 705 C C . GLU A 1 89 ? -3.107 -0.051 -6.127 1.00 95.44 89 GLU A C 1
ATOM 707 O O . GLU A 1 89 ? -2.449 -0.834 -6.818 1.00 95.44 89 GLU A O 1
ATOM 712 N N . ASN A 1 90 ? -2.973 1.269 -6.269 1.00 96.12 90 ASN A N 1
ATOM 713 C CA . ASN A 1 90 ? -2.028 1.868 -7.207 1.00 96.12 90 ASN A CA 1
ATOM 714 C C . ASN A 1 90 ? -0.572 1.555 -6.837 1.00 96.12 90 ASN A C 1
ATOM 716 O O . ASN A 1 90 ? 0.235 1.286 -7.731 1.00 96.12 90 ASN A O 1
ATOM 720 N N . LEU A 1 91 ? -0.234 1.523 -5.546 1.00 96.00 91 LEU A N 1
ATOM 721 C CA . LEU A 1 91 ? 1.096 1.132 -5.087 1.00 96.00 91 LEU A CA 1
ATOM 722 C C . LEU A 1 91 ? 1.398 -0.323 -5.458 1.00 96.00 91 LEU A C 1
ATOM 724 O O . LEU A 1 91 ? 2.444 -0.582 -6.052 1.00 96.00 91 LEU A O 1
ATOM 728 N N . ARG A 1 92 ? 0.461 -1.248 -5.223 1.00 94.00 92 ARG A N 1
ATOM 729 C CA . ARG A 1 92 ? 0.584 -2.655 -5.648 1.00 94.00 92 ARG A CA 1
ATOM 730 C C . ARG A 1 92 ? 0.848 -2.782 -7.152 1.00 94.00 92 ARG A C 1
ATOM 732 O O . ARG A 1 92 ? 1.779 -3.464 -7.580 1.00 94.00 92 ARG A O 1
ATOM 739 N N . ARG A 1 93 ? 0.108 -2.036 -7.983 1.00 93.38 93 ARG A N 1
ATOM 740 C CA . ARG A 1 93 ? 0.328 -1.997 -9.445 1.00 93.38 93 ARG A CA 1
ATOM 741 C C . ARG A 1 93 ? 1.733 -1.509 -9.818 1.00 93.38 93 ARG A C 1
ATOM 743 O O . ARG A 1 93 ? 2.339 -2.070 -10.733 1.00 93.38 93 ARG A O 1
ATOM 750 N N 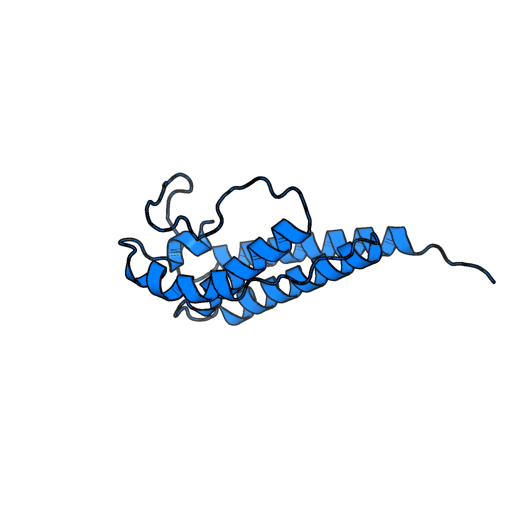. LEU A 1 94 ? 2.270 -0.505 -9.117 1.00 93.81 94 LEU A N 1
ATOM 751 C CA . LEU A 1 94 ? 3.645 -0.033 -9.324 1.00 93.81 94 LEU A CA 1
ATOM 752 C C . LEU A 1 94 ? 4.679 -1.102 -8.947 1.00 93.81 94 LEU A C 1
ATOM 754 O O . LEU A 1 94 ? 5.649 -1.285 -9.686 1.00 93.81 94 LEU A O 1
ATOM 758 N N . LEU A 1 95 ? 4.466 -1.837 -7.849 1.00 91.56 95 LEU A N 1
ATOM 759 C CA . LEU A 1 95 ? 5.345 -2.941 -7.447 1.00 91.56 95 LEU A CA 1
ATOM 760 C C . LEU A 1 95 ? 5.340 -4.064 -8.488 1.00 91.56 95 LEU A C 1
ATOM 762 O O . LEU A 1 95 ? 6.408 -4.505 -8.907 1.00 91.56 95 LEU A O 1
ATOM 766 N N . HIS A 1 96 ? 4.170 -4.463 -8.994 1.00 90.50 96 HIS A N 1
ATOM 767 C CA . HIS A 1 96 ? 4.083 -5.459 -10.065 1.00 90.50 96 HIS A CA 1
ATOM 768 C C . HIS A 1 96 ? 4.772 -5.002 -11.358 1.00 90.50 96 HIS A C 1
ATOM 770 O O . HIS A 1 96 ? 5.475 -5.791 -11.997 1.00 90.50 96 HIS A O 1
ATOM 776 N N . ALA A 1 97 ? 4.616 -3.731 -11.743 1.00 90.06 97 ALA A N 1
ATOM 777 C CA . ALA A 1 97 ? 5.312 -3.168 -12.899 1.00 90.06 97 ALA A CA 1
ATOM 778 C C . ALA A 1 97 ? 6.839 -3.195 -12.708 1.00 90.06 97 ALA A C 1
ATOM 780 O O . ALA A 1 97 ? 7.577 -3.558 -13.629 1.00 90.06 97 ALA A O 1
ATOM 781 N N . LEU A 1 98 ? 7.313 -2.869 -11.502 1.00 89.88 98 LEU A N 1
ATOM 782 C CA . LEU A 1 98 ? 8.726 -2.933 -11.143 1.00 89.88 98 LEU A CA 1
ATOM 783 C C . LEU A 1 98 ? 9.255 -4.375 -11.197 1.00 89.88 98 LEU A C 1
ATOM 785 O O . LEU A 1 98 ? 10.280 -4.613 -11.837 1.00 89.88 98 LEU A O 1
ATOM 789 N N . SER A 1 99 ? 8.538 -5.338 -10.612 1.00 88.38 99 SER A N 1
ATOM 790 C CA . SER A 1 99 ? 8.878 -6.766 -10.673 1.00 88.38 99 SER A CA 1
ATOM 791 C C . SER A 1 99 ? 8.979 -7.260 -12.117 1.00 88.38 99 SER A C 1
ATOM 793 O O . SER A 1 99 ? 9.976 -7.882 -12.487 1.00 88.38 99 SER A O 1
ATOM 795 N N . SER A 1 100 ? 8.014 -6.901 -12.971 1.00 87.12 100 SER A N 1
ATOM 796 C CA . SER A 1 100 ? 8.026 -7.272 -14.390 1.00 87.12 100 SER A CA 1
ATOM 797 C C . SER A 1 100 ? 9.244 -6.713 -15.137 1.00 87.12 100 SER A C 1
ATOM 799 O O . SER A 1 100 ? 9.896 -7.443 -15.887 1.00 87.12 100 SER A O 1
ATOM 801 N N . LEU A 1 101 ? 9.612 -5.446 -14.908 1.00 87.06 101 LEU A N 1
ATOM 802 C CA . LEU A 1 101 ? 10.793 -4.838 -15.539 1.00 87.06 101 LEU A CA 1
ATOM 803 C C . LEU A 1 101 ? 12.114 -5.453 -15.068 1.00 87.06 101 LEU A C 1
ATOM 805 O O . LEU A 1 101 ? 13.066 -5.534 -15.854 1.00 87.06 101 LEU A O 1
ATOM 809 N N . LEU A 1 102 ? 12.164 -5.888 -13.809 1.00 85.81 102 LEU A N 1
ATOM 810 C CA . LEU A 1 102 ? 13.298 -6.603 -13.227 1.00 85.81 102 LEU A CA 1
ATOM 811 C C . LEU A 1 102 ? 13.377 -8.070 -13.684 1.00 85.81 102 LEU A C 1
ATOM 813 O O . LEU A 1 102 ? 14.372 -8.735 -13.409 1.00 85.81 102 LEU A O 1
ATOM 817 N N . GLY A 1 103 ? 12.384 -8.560 -14.435 1.00 82.94 103 GLY A N 1
ATOM 818 C CA . GLY A 1 103 ? 12.326 -9.949 -14.892 1.00 82.94 103 GLY A CA 1
ATOM 819 C C . GLY A 1 103 ? 11.910 -10.930 -13.796 1.00 82.94 103 GLY A C 1
ATOM 820 O O . GLY A 1 103 ? 12.122 -12.132 -13.946 1.00 82.94 103 GLY A O 1
ATOM 821 N N . CYS A 1 104 ? 11.330 -10.429 -12.705 1.00 80.56 104 CYS A N 1
ATOM 822 C CA . CYS A 1 104 ? 10.763 -11.241 -11.642 1.00 80.56 104 CYS A CA 1
ATOM 823 C C . CYS A 1 104 ? 9.315 -11.593 -11.997 1.00 80.56 104 CYS A C 1
ATOM 825 O O . CYS A 1 104 ? 8.509 -10.718 -12.323 1.00 80.56 104 CYS A O 1
ATOM 827 N N . ASN A 1 105 ? 8.968 -12.874 -11.899 1.00 68.62 105 ASN A N 1
ATOM 828 C CA . ASN A 1 105 ? 7.574 -13.295 -11.929 1.00 68.62 105 ASN A CA 1
ATOM 829 C C . ASN A 1 105 ? 7.014 -13.050 -10.530 1.00 68.62 105 ASN A C 1
ATOM 831 O O . ASN A 1 105 ? 7.200 -13.902 -9.668 1.00 68.62 105 ASN A O 1
ATOM 835 N N . ALA A 1 106 ? 6.380 -11.897 -10.304 1.00 61.03 106 ALA A N 1
ATOM 836 C CA . ALA A 1 106 ? 5.613 -11.707 -9.078 1.00 61.03 106 ALA A CA 1
ATOM 837 C C . ALA A 1 106 ? 4.590 -12.847 -9.010 1.00 61.03 106 ALA A C 1
ATOM 839 O O . ALA A 1 106 ? 3.771 -12.996 -9.930 1.00 61.03 106 ALA A O 1
ATOM 840 N N . GLN A 1 107 ? 4.686 -13.708 -7.994 1.00 60.19 107 GLN A N 1
ATOM 841 C CA . GLN A 1 107 ? 3.631 -14.685 -7.769 1.00 60.19 107 GLN A CA 1
ATOM 842 C C . GLN A 1 107 ? 2.357 -13.885 -7.521 1.00 60.19 107 GLN A C 1
ATOM 844 O O . GLN A 1 107 ? 2.320 -12.989 -6.685 1.00 60.19 107 GLN A O 1
ATOM 849 N N . LYS A 1 108 ? 1.324 -14.155 -8.325 1.00 55.50 108 LYS A N 1
ATOM 850 C CA . LYS A 1 108 ? -0.000 -13.584 -8.091 1.00 55.50 108 LYS A CA 1
ATOM 851 C C . LYS A 1 108 ? -0.353 -13.955 -6.657 1.00 55.50 108 LYS A C 1
ATOM 853 O O . LYS A 1 108 ? -0.310 -15.145 -6.353 1.00 55.50 108 LYS A O 1
ATOM 858 N N . SER A 1 109 ? -0.623 -12.972 -5.804 1.00 55.38 109 SER A N 1
ATOM 859 C CA . SER A 1 109 ? -0.958 -13.236 -4.414 1.00 55.38 109 SER A CA 1
ATOM 860 C C . SER A 1 109 ? -2.186 -14.153 -4.395 1.00 55.38 109 SER A C 1
ATOM 862 O O . SER A 1 109 ? -3.285 -13.819 -4.842 1.00 55.38 109 SER A O 1
ATOM 864 N N . VAL A 1 110 ? -1.962 -15.410 -4.024 1.00 48.47 110 VAL A N 1
ATOM 865 C CA . VAL A 1 110 ? -3.018 -16.400 -3.839 1.00 48.47 110 VAL A CA 1
ATOM 866 C C . VAL A 1 110 ? -3.095 -16.606 -2.345 1.00 48.47 110 VAL A C 1
ATOM 868 O O . VAL A 1 110 ? -2.384 -17.449 -1.816 1.00 48.47 110 VAL A O 1
ATOM 871 N N . HIS A 1 111 ? -3.944 -15.844 -1.659 1.00 54.75 111 HIS A N 1
ATOM 872 C CA . HIS A 1 111 ? -4.390 -16.267 -0.333 1.00 54.75 111 HIS A CA 1
ATOM 873 C C . HIS A 1 111 ? -5.810 -15.790 0.021 1.00 54.75 111 HIS A C 1
ATOM 875 O O . HIS A 1 111 ? -6.008 -15.022 0.963 1.00 54.75 111 HIS A O 1
ATOM 881 N N . PRO A 1 112 ? -6.842 -16.289 -0.691 1.00 51.09 112 PRO A N 1
ATOM 882 C CA . PRO A 1 112 ? -8.235 -16.128 -0.261 1.00 51.09 112 PRO A CA 1
ATOM 883 C C . PRO A 1 112 ? -8.488 -16.679 1.160 1.00 51.09 112 PRO A C 1
ATOM 885 O O . PRO A 1 112 ? -9.352 -16.165 1.866 1.00 51.09 112 PRO A O 1
ATOM 888 N N . ASP A 1 113 ? -7.693 -17.654 1.617 1.00 52.75 113 ASP A N 1
ATOM 889 C CA . ASP A 1 113 ? -7.864 -18.291 2.931 1.00 52.75 113 ASP A CA 1
ATOM 890 C C . ASP A 1 113 ? -7.430 -17.406 4.111 1.00 52.75 113 ASP A C 1
ATOM 892 O O . ASP A 1 113 ? -7.982 -17.525 5.203 1.00 52.75 113 ASP A O 1
ATOM 896 N N . THR A 1 114 ? -6.484 -16.481 3.908 1.00 54.75 114 THR A N 1
ATOM 897 C CA . THR A 1 114 ? -6.069 -15.547 4.970 1.00 54.75 114 THR A CA 1
ATOM 898 C C . THR A 1 114 ? -7.187 -14.542 5.236 1.00 54.75 114 THR A C 1
ATOM 900 O O . THR A 1 114 ? -7.508 -14.259 6.387 1.00 54.75 114 THR A O 1
ATOM 903 N N . LEU A 1 115 ? -7.843 -14.081 4.165 1.00 56.03 115 LEU A N 1
ATOM 904 C CA . LEU A 1 115 ? -8.897 -13.065 4.174 1.00 56.03 115 LEU A CA 1
ATOM 905 C C . LEU A 1 115 ? -10.224 -13.583 4.756 1.00 56.03 115 LEU A C 1
ATOM 907 O O . LEU A 1 115 ? -10.923 -12.838 5.438 1.00 56.03 115 LEU A O 1
ATOM 911 N N . GLY A 1 116 ? -10.542 -14.867 4.551 1.00 55.38 116 GLY A N 1
ATOM 912 C CA . GLY A 1 116 ? -11.751 -15.501 5.094 1.00 55.38 116 GLY A CA 1
ATOM 913 C C . GLY A 1 116 ? -11.790 -15.591 6.626 1.00 55.38 116 GLY A C 1
ATOM 914 O O . GLY A 1 116 ? -12.869 -15.521 7.211 1.00 55.38 116 GLY A O 1
ATOM 915 N N . ASN A 1 117 ? -10.629 -15.673 7.284 1.00 61.88 117 ASN A N 1
ATOM 916 C CA . ASN A 1 117 ? -10.533 -15.758 8.746 1.00 61.88 117 ASN A CA 1
ATOM 917 C C . ASN A 1 117 ? -10.490 -14.387 9.441 1.00 61.88 117 ASN A C 1
ATOM 919 O O . ASN A 1 117 ? -10.746 -14.304 10.642 1.00 61.88 117 ASN A O 1
ATOM 923 N N . LEU A 1 118 ? -10.208 -13.301 8.710 1.00 64.88 118 LEU A N 1
ATOM 924 C CA . LEU A 1 118 ? -10.070 -11.960 9.292 1.00 64.88 118 LEU A CA 1
ATOM 925 C C . LEU A 1 118 ? -11.358 -11.495 9.988 1.00 64.88 118 LEU A C 1
ATOM 927 O O . LEU A 1 118 ? -11.286 -10.917 11.068 1.00 64.88 118 LEU A O 1
ATOM 931 N N . THR A 1 119 ? -12.537 -11.808 9.439 1.00 64.19 119 THR A N 1
ATOM 932 C CA . THR A 1 119 ? -13.827 -11.409 10.033 1.00 64.19 119 THR A CA 1
ATOM 933 C C . THR A 1 119 ? -14.108 -12.073 11.382 1.00 64.19 119 THR A C 1
ATOM 935 O O . THR A 1 119 ? -14.628 -11.425 12.291 1.00 64.19 119 THR A O 1
ATOM 938 N N . GLU A 1 120 ? -13.759 -13.351 11.533 1.00 67.94 120 GLU A N 1
ATOM 939 C CA . GLU A 1 120 ? -13.934 -14.072 12.796 1.00 67.94 120 GLU A CA 1
ATOM 940 C C . GLU A 1 120 ? -12.926 -13.596 13.851 1.00 67.94 120 GLU A C 1
ATOM 942 O O . GLU A 1 120 ? -13.271 -13.443 15.023 1.00 67.94 120 GLU A O 1
ATOM 947 N N . GLU A 1 121 ? -11.695 -13.308 13.430 1.00 66.19 121 GLU A N 1
ATOM 948 C CA . GLU A 1 121 ? -10.646 -12.780 14.300 1.00 66.19 121 GLU A CA 1
ATOM 949 C C . GLU A 1 121 ? -10.934 -11.336 14.752 1.00 66.19 121 GLU A C 1
ATOM 951 O O . GLU A 1 121 ? -10.705 -11.008 15.918 1.00 66.19 121 GLU A O 1
ATOM 956 N N . TYR A 1 122 ? -11.543 -10.493 13.902 1.00 68.00 122 TYR A N 1
ATOM 957 C CA . TYR A 1 122 ? -12.010 -9.155 14.300 1.00 68.00 122 TYR A CA 1
ATOM 958 C C . TYR A 1 122 ? -12.972 -9.201 15.482 1.00 68.00 122 TYR A C 1
ATOM 960 O O . TYR A 1 122 ? -12.849 -8.412 16.417 1.00 68.00 122 TYR A O 1
ATOM 968 N N . ALA A 1 123 ? -13.922 -10.138 15.457 1.00 66.44 123 ALA A N 1
ATOM 969 C CA . ALA A 1 123 ? -14.960 -10.237 16.477 1.00 66.44 123 ALA A CA 1
ATOM 970 C C . ALA A 1 123 ? -14.419 -10.655 17.858 1.00 66.44 123 ALA A C 1
ATOM 972 O O . ALA A 1 123 ? -15.109 -10.482 18.863 1.00 66.44 123 ALA A O 1
ATOM 973 N N . LYS A 1 124 ? -13.198 -11.202 17.922 1.00 68.62 124 LYS A N 1
ATOM 974 C CA . LYS A 1 124 ? -12.572 -11.705 19.154 1.00 68.62 124 LYS A CA 1
ATOM 975 C C . LYS A 1 124 ? -11.684 -10.670 19.855 1.00 68.62 124 LYS A C 1
ATOM 977 O O . LYS A 1 124 ? -11.295 -10.902 21.001 1.00 68.62 124 LYS A O 1
ATOM 982 N N . SER A 1 125 ? -11.345 -9.549 19.208 1.00 63.59 125 SER A N 1
ATOM 983 C CA . SER A 1 125 ? -10.367 -8.601 19.754 1.00 63.59 125 SER A CA 1
ATOM 984 C C . SER A 1 125 ? -10.984 -7.609 20.752 1.00 63.59 125 SER A C 1
ATOM 986 O O . SER A 1 125 ? -11.985 -6.963 20.441 1.00 63.59 125 SER A O 1
ATOM 988 N N . PRO A 1 126 ? -10.374 -7.407 21.939 1.00 62.59 126 PRO A N 1
ATOM 989 C CA . PRO A 1 126 ? -10.789 -6.362 22.876 1.00 62.59 126 PRO A CA 1
ATOM 990 C C . PRO A 1 126 ? -10.340 -4.952 22.445 1.00 62.59 126 PRO A C 1
ATOM 992 O O . PRO A 1 126 ? -10.709 -3.972 23.092 1.00 62.59 126 PRO A O 1
ATOM 995 N N . PHE A 1 127 ? -9.537 -4.837 21.380 1.00 67.56 127 PHE A N 1
ATOM 996 C CA . PHE A 1 127 ? -9.042 -3.573 20.834 1.00 67.56 127 PHE A CA 1
ATOM 997 C C . PHE A 1 127 ? -9.695 -3.265 19.487 1.00 67.56 127 PHE A C 1
ATOM 999 O O . PHE A 1 127 ? -10.034 -4.162 18.721 1.00 67.56 127 PHE A O 1
ATOM 1006 N N . THR A 1 128 ? -9.829 -1.978 19.163 1.00 72.75 128 THR A N 1
ATOM 1007 C CA . THR A 1 128 ? -10.353 -1.559 17.859 1.00 72.75 128 THR A CA 1
ATOM 1008 C C . THR A 1 128 ? -9.340 -1.892 16.767 1.00 72.75 128 THR A C 1
ATOM 1010 O O . THR A 1 128 ? -8.304 -1.227 16.680 1.00 72.75 128 THR A O 1
ATOM 1013 N N . THR A 1 129 ? -9.648 -2.880 15.923 1.00 72.75 129 THR A N 1
ATOM 1014 C CA . THR A 1 129 ? -8.837 -3.252 14.752 1.00 72.75 129 THR A CA 1
ATOM 1015 C C . THR A 1 129 ? -8.498 -2.042 13.893 1.00 72.75 129 THR A C 1
ATOM 1017 O O . THR A 1 129 ? -7.354 -1.912 13.482 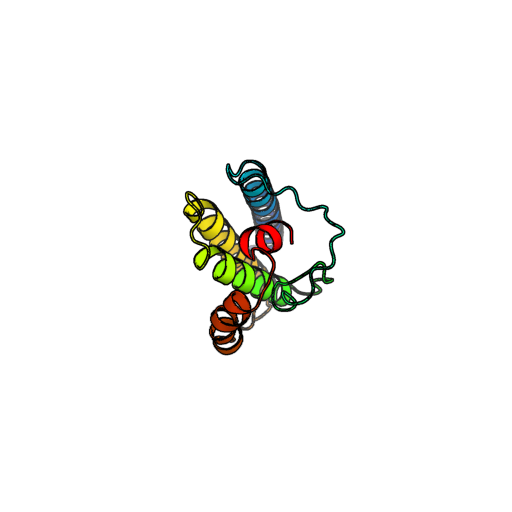1.00 72.75 129 THR A O 1
ATOM 1020 N N . GLU A 1 130 ? -9.456 -1.130 13.704 1.00 74.50 130 GLU A N 1
ATOM 1021 C CA . GLU A 1 130 ? -9.268 0.137 12.995 1.00 74.50 130 GLU A CA 1
ATOM 1022 C C . GLU A 1 130 ? -7.994 0.864 13.431 1.00 74.50 130 GLU A C 1
ATOM 1024 O O . GLU A 1 130 ? -7.079 1.059 12.637 1.00 74.50 130 GLU A O 1
ATOM 1029 N N . LYS A 1 131 ? -7.891 1.191 14.723 1.00 73.50 131 LYS A N 1
ATOM 1030 C CA . LYS A 1 131 ? -6.761 1.970 15.235 1.00 73.50 131 LYS A CA 1
ATOM 1031 C C . LYS A 1 131 ? -5.429 1.235 15.138 1.00 73.50 131 LYS A C 1
ATOM 1033 O O . LYS A 1 131 ? -4.410 1.888 14.992 1.00 73.50 131 LYS A O 1
ATOM 1038 N N . VAL A 1 132 ? -5.428 -0.092 15.256 1.00 75.06 132 VAL A N 1
ATOM 1039 C CA . VAL A 1 132 ? -4.191 -0.889 15.218 1.00 75.06 132 VAL A CA 1
ATOM 1040 C C . VAL A 1 132 ? -3.727 -1.126 13.783 1.00 75.06 132 VAL A C 1
ATOM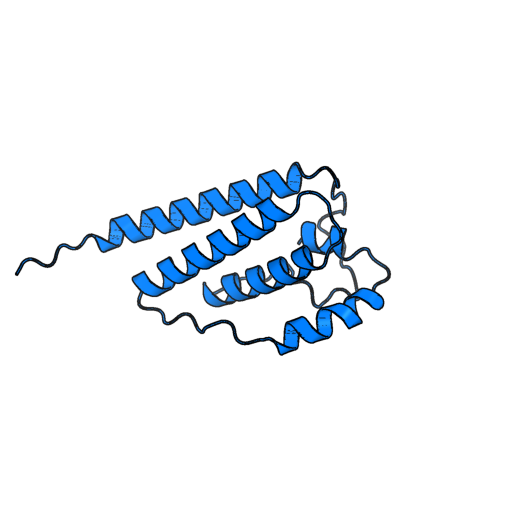 1042 O O . VAL A 1 132 ? -2.533 -1.107 13.524 1.00 75.06 132 VAL A O 1
ATOM 1045 N N . ALA A 1 133 ? -4.657 -1.320 12.849 1.00 77.06 133 ALA A N 1
ATOM 1046 C CA . ALA A 1 133 ? -4.348 -1.486 11.432 1.00 77.06 133 ALA A CA 1
ATOM 1047 C C . ALA A 1 133 ? -3.834 -0.201 10.778 1.00 77.06 133 ALA A C 1
ATOM 1049 O O . ALA A 1 133 ? -3.149 -0.277 9.773 1.00 77.06 133 ALA A O 1
ATOM 1050 N N . LEU A 1 134 ? -4.201 0.961 11.318 1.00 77.69 134 LEU A N 1
ATOM 1051 C CA . LEU A 1 134 ? -3.773 2.262 10.800 1.00 77.69 134 LEU A CA 1
ATOM 1052 C C . LEU A 1 134 ? -2.473 2.758 11.452 1.00 77.69 134 LEU A C 1
ATOM 1054 O O . LEU A 1 134 ? -1.825 3.647 10.909 1.00 77.69 134 LEU A O 1
ATOM 1058 N N . ASP A 1 135 ? -2.109 2.189 12.605 1.00 76.56 135 ASP A N 1
ATOM 1059 C CA . ASP A 1 135 ? -0.835 2.428 13.299 1.00 76.56 135 ASP A CA 1
ATOM 1060 C C . ASP A 1 135 ? 0.316 1.568 12.743 1.00 76.56 135 ASP A C 1
ATOM 1062 O O . ASP A 1 135 ? 1.449 2.043 12.684 1.00 76.56 135 ASP A O 1
ATOM 1066 N N . ARG A 1 136 ? 0.029 0.321 12.341 1.00 75.44 136 ARG A N 1
ATOM 1067 C CA . ARG A 1 136 ? 1.000 -0.619 11.748 1.00 75.44 136 ARG A CA 1
ATOM 1068 C C . ARG A 1 136 ? 1.232 -0.357 10.263 1.00 75.44 136 ARG A C 1
ATOM 1070 O O . ARG A 1 136 ? 2.384 -0.571 9.823 1.00 75.44 136 ARG A O 1
#

Foldseek 3Di:
DDDDPCLVVVLVVLVVVLVVLVVVLLVCLCVAPPHQPDPLPDPFPLVPLQDDPDPDPDLLSVLLNLVSLLLLLVPDPGPPCPVSSVSSVVSSVSSCVSCVSVVHDNDPDDDPPSSVCVVVSCVPGPDHSVSVSSSD